Protein AF-A0A355H559-F1 (afdb_monomer_lite)

Sequence (63 aa):
PGMMTGQILAGVSPGEAVRYQIMMIFVIASTAALGATMVVVLAFRALFNSRHQLLLERLRSVT

Radius of gyration: 20.93 Å; chains: 1; bounding box: 37×21×52 Å

pLDDT: mean 92.05, std 7.45, range [55.97, 98.5]

Structure (mmCIF, N/CA/C/O backbone):
data_AF-A0A355H559-F1
#
_entry.id   AF-A0A355H559-F1
#
loop_
_atom_site.group_PDB
_atom_site.id
_atom_site.type_symbol
_atom_site.label_atom_id
_atom_site.label_alt_id
_atom_site.label_comp_id
_atom_site.label_asym_id
_atom_site.label_entity_id
_atom_site.label_seq_id
_atom_site.pdbx_PDB_ins_code
_atom_site.Cartn_x
_atom_site.Cartn_y
_atom_site.Cartn_z
_atom_site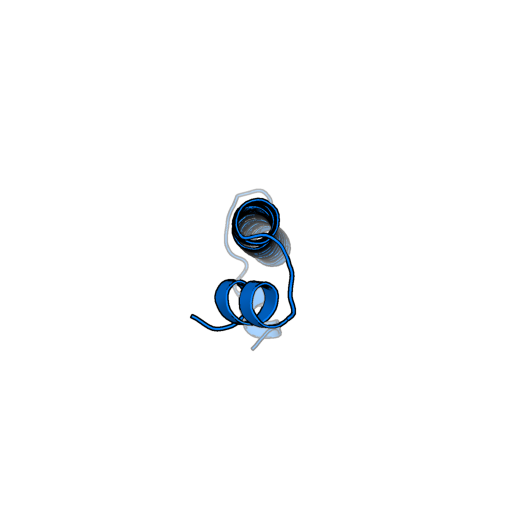.occupancy
_atom_site.B_iso_or_equiv
_atom_site.auth_seq_id
_atom_site.auth_comp_id
_atom_site.auth_asym_id
_atom_site.auth_atom_id
_atom_site.pdbx_PDB_model_num
ATOM 1 N N . PRO A 1 1 ? 17.543 -2.983 -9.671 1.00 55.97 1 PRO A N 1
ATOM 2 C CA . PRO A 1 1 ? 17.324 -2.506 -11.060 1.00 55.97 1 PRO A CA 1
ATOM 3 C C . PRO A 1 1 ? 16.958 -3.687 -11.977 1.00 55.97 1 PRO A C 1
ATOM 5 O O . PRO A 1 1 ? 17.843 -4.365 -12.479 1.00 55.97 1 PRO A O 1
ATOM 8 N N . GLY A 1 2 ? 15.662 -4.012 -12.082 1.00 73.94 2 GLY A N 1
ATOM 9 C CA . GLY A 1 2 ? 15.208 -5.253 -12.737 1.00 73.94 2 GLY A CA 1
ATOM 10 C C . GLY A 1 2 ? 14.188 -5.031 -13.851 1.00 73.94 2 GLY A C 1
ATOM 11 O O . GLY A 1 2 ? 14.377 -5.511 -14.959 1.00 73.94 2 GLY A O 1
ATOM 12 N N . MET A 1 3 ? 13.137 -4.250 -13.585 1.00 85.19 3 MET A N 1
ATOM 13 C CA . MET A 1 3 ? 12.040 -4.063 -14.541 1.00 85.19 3 MET A CA 1
ATOM 14 C C . MET A 1 3 ? 12.410 -3.095 -15.675 1.00 85.19 3 MET A C 1
ATOM 16 O O . MET A 1 3 ? 12.384 -3.484 -16.835 1.00 85.19 3 MET A O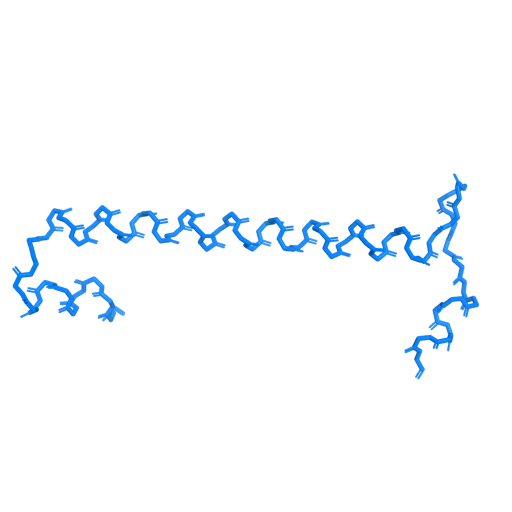 1
ATOM 20 N N . MET A 1 4 ? 12.845 -1.872 -15.350 1.00 85.31 4 MET A N 1
ATOM 21 C CA . MET A 1 4 ? 13.180 -0.855 -16.360 1.00 85.31 4 MET A CA 1
ATOM 22 C C . MET A 1 4 ? 14.381 -1.260 -17.234 1.00 85.31 4 MET A C 1
ATOM 24 O O . MET A 1 4 ? 14.321 -1.173 -18.455 1.00 85.31 4 MET A O 1
ATOM 28 N N . THR A 1 5 ? 15.462 -1.770 -16.627 1.00 85.31 5 THR A N 1
ATOM 29 C CA . THR A 1 5 ? 16.629 -2.284 -17.369 1.00 85.31 5 THR A CA 1
ATOM 30 C C . THR A 1 5 ? 16.271 -3.523 -18.195 1.00 85.31 5 THR A C 1
ATOM 32 O O . THR A 1 5 ? 16.730 -3.641 -19.326 1.00 85.31 5 THR A O 1
ATOM 35 N N . GLY A 1 6 ? 15.410 -4.412 -17.680 1.00 87.25 6 GLY A N 1
ATOM 36 C CA . GLY A 1 6 ? 14.922 -5.581 -18.417 1.00 87.25 6 GLY A CA 1
ATOM 37 C C . GLY A 1 6 ? 14.082 -5.209 -19.641 1.00 87.25 6 GLY A C 1
ATOM 38 O O . GLY A 1 6 ? 14.263 -5.796 -20.702 1.00 87.25 6 GLY A O 1
ATOM 39 N N . GLN A 1 7 ? 13.231 -4.186 -19.532 1.00 90.25 7 GLN A N 1
ATOM 40 C CA . GLN A 1 7 ? 12.469 -3.652 -20.666 1.00 90.25 7 GLN A CA 1
ATOM 41 C C . GLN A 1 7 ? 13.388 -3.068 -21.743 1.00 90.25 7 GLN A C 1
ATOM 43 O O . GLN A 1 7 ? 13.198 -3.351 -22.924 1.00 90.25 7 GLN A O 1
ATOM 48 N N . ILE A 1 8 ? 14.413 -2.308 -21.344 1.00 89.81 8 ILE A N 1
ATOM 49 C CA . ILE A 1 8 ? 15.383 -1.734 -22.286 1.00 89.81 8 ILE A CA 1
ATOM 50 C C . ILE A 1 8 ? 16.155 -2.840 -23.020 1.00 89.81 8 ILE A C 1
ATOM 52 O O . ILE A 1 8 ? 16.274 -2.794 -24.242 1.00 89.81 8 ILE A O 1
ATOM 56 N N . LEU A 1 9 ? 16.630 -3.867 -22.304 1.00 90.25 9 LEU A N 1
ATOM 57 C CA . LEU A 1 9 ? 17.310 -5.020 -22.913 1.00 90.25 9 LEU A CA 1
ATOM 58 C C . LEU A 1 9 ? 16.384 -5.851 -23.816 1.00 90.25 9 LEU A C 1
ATOM 60 O O . LEU A 1 9 ? 16.851 -6.450 -24.779 1.00 90.25 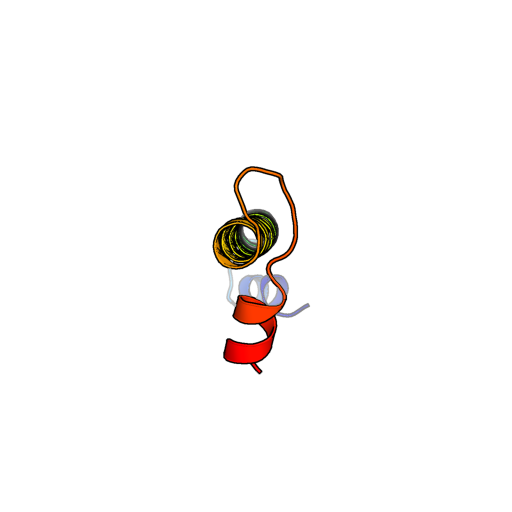9 LEU A O 1
ATOM 64 N N . ALA A 1 10 ? 15.077 -5.850 -23.542 1.00 89.75 10 ALA A N 1
ATOM 65 C CA . ALA A 1 10 ? 14.055 -6.466 -24.387 1.00 89.75 10 ALA A CA 1
ATOM 66 C C . ALA A 1 10 ? 13.682 -5.622 -25.626 1.00 89.75 10 ALA A C 1
ATOM 68 O O . ALA A 1 10 ? 12.791 -6.010 -26.379 1.00 89.75 10 ALA A O 1
ATOM 69 N N . GLY A 1 11 ? 14.345 -4.481 -25.851 1.00 89.81 11 GLY A N 1
ATOM 70 C CA . GLY A 1 11 ? 14.142 -3.625 -27.023 1.00 89.81 11 GLY A CA 1
ATOM 71 C C . GLY A 1 11 ? 13.109 -2.509 -26.840 1.00 89.81 11 GLY A C 1
ATOM 72 O O . GLY A 1 11 ? 12.801 -1.807 -27.803 1.00 89.81 11 GLY A O 1
ATOM 73 N N . VAL A 1 12 ? 12.580 -2.302 -25.628 1.00 91.12 12 VAL A N 1
ATOM 74 C CA . VAL A 1 12 ? 11.733 -1.136 -25.325 1.00 91.12 12 VAL A CA 1
ATOM 75 C C . VAL A 1 12 ? 12.601 0.119 -25.300 1.00 91.12 12 VAL A C 1
ATOM 77 O O . VAL A 1 12 ? 13.688 0.130 -24.720 1.00 91.12 12 VAL A O 1
ATOM 80 N N . SER A 1 13 ? 12.123 1.206 -25.908 1.00 94.19 13 SER A N 1
ATOM 81 C CA . SER A 1 13 ? 12.872 2.461 -25.892 1.00 94.19 13 SER A CA 1
ATOM 82 C C . SER A 1 13 ? 13.041 2.975 -24.448 1.00 94.19 13 SER A C 1
ATOM 84 O O . SER A 1 13 ? 12.112 2.869 -23.639 1.00 94.19 13 SER A O 1
ATOM 86 N N . PRO A 1 14 ? 14.195 3.573 -24.092 1.00 90.00 14 PRO A N 1
ATOM 87 C CA . PRO A 1 14 ? 14.423 4.080 -22.737 1.00 90.00 14 PRO A CA 1
ATOM 88 C C . PRO A 1 14 ? 13.365 5.090 -22.278 1.00 90.00 14 PRO A C 1
ATOM 90 O O . PRO A 1 14 ? 12.982 5.096 -21.111 1.00 90.00 14 PRO A O 1
ATOM 93 N N . GLY A 1 15 ? 12.855 5.913 -23.202 1.00 93.25 15 GLY A N 1
ATOM 94 C CA . GLY A 1 15 ? 11.797 6.879 -22.910 1.00 93.25 15 GLY A CA 1
ATOM 95 C C . GLY A 1 15 ? 10.495 6.212 -22.465 1.00 93.25 15 GLY A C 1
ATOM 96 O O . GLY A 1 15 ? 9.887 6.648 -21.488 1.00 93.25 15 GLY A O 1
ATOM 97 N N . GLU A 1 16 ? 10.095 5.127 -23.129 1.00 92.31 16 GLU A N 1
ATOM 98 C CA . GLU A 1 16 ? 8.896 4.376 -22.753 1.00 92.31 16 GLU A CA 1
ATOM 99 C C . GLU A 1 16 ? 9.094 3.632 -21.429 1.00 92.31 16 GLU A C 1
ATOM 101 O O . GLU A 1 16 ? 8.251 3.732 -20.537 1.00 92.31 16 GLU A O 1
ATOM 106 N N . ALA A 1 17 ? 10.242 2.975 -21.236 1.00 91.94 17 ALA A N 1
ATOM 107 C CA . ALA A 1 17 ? 10.550 2.264 -19.992 1.00 91.94 17 ALA A CA 1
ATOM 108 C C . ALA A 1 17 ? 10.485 3.188 -18.755 1.00 91.94 17 ALA A C 1
ATOM 110 O O . ALA A 1 17 ? 9.936 2.809 -17.718 1.00 91.94 17 ALA A O 1
ATOM 111 N N . VAL A 1 18 ? 10.973 4.430 -18.869 1.00 92.38 18 VAL A N 1
ATOM 112 C CA . VAL A 1 18 ? 10.903 5.427 -17.785 1.00 92.38 18 VAL A CA 1
ATOM 113 C C . VAL A 1 18 ? 9.463 5.869 -17.503 1.00 92.38 18 VAL A C 1
ATOM 115 O O . VAL A 1 18 ? 9.074 5.963 -16.337 1.00 92.38 18 VAL A O 1
ATOM 118 N N . ARG A 1 19 ? 8.642 6.108 -18.535 1.00 93.06 19 ARG A N 1
ATOM 119 C CA . ARG A 1 19 ? 7.229 6.504 -18.361 1.00 93.06 19 ARG A CA 1
ATOM 120 C C . ARG A 1 19 ? 6.428 5.429 -17.632 1.00 93.06 19 ARG A C 1
ATOM 122 O O . ARG A 1 19 ? 5.721 5.739 -16.671 1.00 93.06 19 ARG A O 1
ATOM 129 N N . TYR A 1 20 ? 6.593 4.169 -18.034 1.00 93.50 20 TYR A N 1
ATOM 130 C CA . TYR A 1 20 ? 5.969 3.038 -17.347 1.00 93.50 20 TYR A CA 1
ATOM 131 C C . TYR A 1 20 ? 6.442 2.918 -15.897 1.00 93.50 20 TYR A C 1
ATOM 133 O O . TYR A 1 20 ? 5.625 2.697 -15.002 1.00 93.50 20 TYR A O 1
ATOM 141 N N . GLN A 1 21 ? 7.739 3.113 -15.641 1.00 93.50 21 GLN A N 1
ATOM 142 C CA . GLN A 1 21 ? 8.287 3.060 -14.288 1.00 93.50 21 GLN A CA 1
ATOM 143 C C . GLN A 1 21 ? 7.696 4.151 -13.379 1.00 93.50 21 GLN A C 1
ATOM 145 O O . GLN A 1 21 ? 7.357 3.867 -12.230 1.00 93.50 21 GLN A O 1
ATOM 150 N N . ILE A 1 22 ? 7.530 5.376 -13.885 1.00 94.81 22 ILE A N 1
ATOM 151 C CA . ILE A 1 22 ? 6.895 6.479 -13.146 1.00 94.81 22 ILE A CA 1
ATOM 152 C C . ILE A 1 22 ? 5.434 6.140 -12.828 1.00 94.81 22 ILE A C 1
ATOM 154 O O . ILE A 1 22 ? 5.012 6.268 -11.677 1.00 94.81 22 ILE A O 1
ATOM 158 N N . MET A 1 23 ? 4.676 5.645 -13.812 1.00 96.44 23 MET A N 1
ATOM 159 C CA . MET A 1 23 ? 3.291 5.211 -13.606 1.00 96.44 23 MET A CA 1
ATOM 160 C C . MET A 1 23 ? 3.194 4.130 -12.521 1.00 96.44 23 MET A C 1
ATOM 162 O O . MET A 1 23 ? 2.360 4.230 -11.623 1.00 96.44 23 MET A O 1
ATOM 166 N N . MET A 1 24 ? 4.083 3.134 -12.554 1.00 95.81 24 MET A N 1
ATOM 167 C CA . MET A 1 24 ? 4.128 2.072 -11.546 1.00 95.81 24 MET A CA 1
ATOM 168 C C . MET A 1 24 ? 4.379 2.606 -10.135 1.00 95.81 24 MET A C 1
ATOM 170 O O . MET A 1 24 ? 3.725 2.166 -9.193 1.00 95.81 24 MET A O 1
ATOM 174 N N . ILE A 1 25 ? 5.283 3.576 -9.971 1.00 96.44 25 ILE A N 1
ATOM 175 C CA . ILE A 1 25 ? 5.549 4.174 -8.655 1.00 96.44 25 ILE A CA 1
ATOM 176 C C . ILE A 1 25 ? 4.293 4.875 -8.121 1.00 96.44 25 ILE A C 1
ATOM 178 O O . ILE A 1 25 ? 3.960 4.700 -6.950 1.00 96.44 25 ILE A O 1
ATOM 182 N N . PHE A 1 26 ? 3.547 5.591 -8.969 1.00 97.88 26 PHE A N 1
ATOM 183 C CA . PHE A 1 26 ? 2.270 6.188 -8.567 1.00 97.88 26 PHE A CA 1
ATOM 184 C C . PHE A 1 26 ? 1.218 5.142 -8.196 1.00 97.88 26 PHE A C 1
ATOM 186 O O . PHE A 1 26 ? 0.502 5.326 -7.211 1.00 97.88 26 PHE A O 1
ATOM 193 N N . VAL A 1 27 ? 1.130 4.031 -8.928 1.00 98.12 27 VAL A N 1
ATOM 194 C CA . VAL A 1 27 ? 0.198 2.939 -8.607 1.00 98.12 27 VAL A CA 1
ATOM 195 C C . VAL A 1 27 ? 0.552 2.301 -7.266 1.00 98.12 27 VAL A C 1
ATOM 197 O O . VAL A 1 27 ? -0.326 2.133 -6.422 1.00 98.12 27 VAL A O 1
ATOM 200 N N . ILE A 1 28 ? 1.830 2.000 -7.029 1.00 97.75 28 ILE A N 1
ATOM 201 C CA . ILE A 1 28 ? 2.295 1.421 -5.762 1.00 97.75 28 ILE A CA 1
ATOM 202 C C . ILE A 1 28 ? 2.020 2.389 -4.608 1.00 97.75 28 ILE A C 1
ATOM 204 O O . ILE A 1 28 ? 1.434 1.989 -3.603 1.00 97.75 28 ILE A O 1
ATOM 208 N N . ALA A 1 29 ? 2.387 3.663 -4.761 1.00 98.25 29 ALA A N 1
ATOM 209 C CA . ALA A 1 29 ? 2.185 4.676 -3.730 1.00 98.25 29 ALA A CA 1
ATOM 210 C C . ALA A 1 29 ? 0.697 4.899 -3.419 1.00 98.25 29 ALA A C 1
ATOM 212 O O . ALA A 1 29 ? 0.305 4.903 -2.253 1.00 98.25 29 ALA A O 1
ATOM 213 N N . SER A 1 30 ? -0.143 5.041 -4.447 1.00 98.44 30 SER A N 1
ATOM 214 C CA . SER A 1 30 ? -1.585 5.251 -4.274 1.00 98.44 30 SER A CA 1
ATOM 215 C C . SER A 1 30 ? -2.272 4.028 -3.673 1.00 98.44 30 SER A C 1
ATOM 217 O O . SER A 1 30 ? -3.055 4.175 -2.740 1.00 98.44 30 SER A O 1
ATOM 219 N N . THR A 1 31 ? -1.934 2.821 -4.127 1.00 98.44 31 THR A N 1
ATOM 220 C CA . THR A 1 31 ? -2.495 1.578 -3.579 1.00 98.44 31 THR A CA 1
ATOM 221 C C . THR A 1 31 ? -2.078 1.378 -2.125 1.00 98.44 31 THR A C 1
ATOM 223 O O . THR A 1 31 ? -2.912 1.014 -1.301 1.00 98.44 31 THR A O 1
ATOM 226 N N . ALA A 1 32 ? -0.819 1.662 -1.778 1.00 98.31 32 ALA A N 1
ATOM 227 C CA . ALA A 1 32 ? -0.351 1.590 -0.397 1.00 98.31 32 ALA A CA 1
ATOM 228 C C . ALA A 1 32 ? -1.072 2.607 0.500 1.00 98.31 32 ALA A C 1
ATOM 230 O O . ALA A 1 32 ? -1.545 2.243 1.577 1.00 98.31 32 ALA A O 1
ATOM 231 N N . ALA A 1 33 ? -1.208 3.857 0.046 1.00 98.44 33 ALA A N 1
ATOM 232 C CA . ALA A 1 33 ? -1.911 4.900 0.787 1.00 98.44 33 A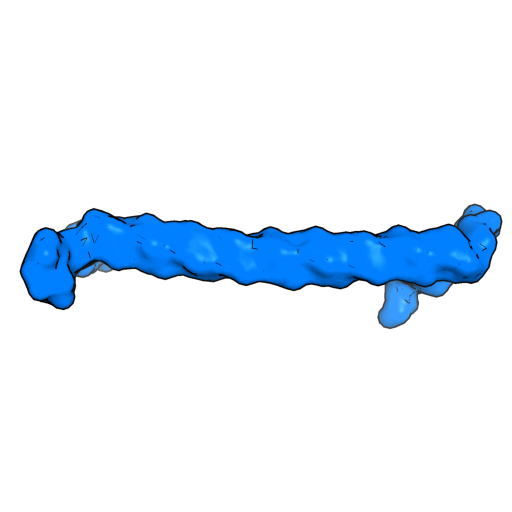LA A CA 1
ATOM 233 C C . ALA A 1 33 ? -3.392 4.547 0.986 1.00 98.44 33 ALA A C 1
ATOM 235 O O . ALA A 1 33 ? -3.873 4.523 2.117 1.00 98.44 33 ALA A O 1
ATOM 236 N N . LEU A 1 34 ? -4.098 4.201 -0.094 1.00 98.50 34 LEU A N 1
ATOM 237 C CA . LEU A 1 34 ? -5.510 3.823 -0.045 1.00 98.50 34 LEU A CA 1
ATOM 238 C C . LEU A 1 34 ? -5.730 2.570 0.801 1.00 98.50 34 LEU A C 1
ATOM 240 O O . LEU A 1 34 ? -6.637 2.555 1.628 1.00 98.50 34 LEU A O 1
ATOM 244 N N . GLY A 1 35 ? -4.889 1.548 0.642 1.00 98.38 35 GLY A N 1
ATOM 245 C CA . GLY A 1 35 ? -4.963 0.317 1.423 1.00 98.38 35 GLY A CA 1
ATOM 246 C C . GLY A 1 35 ? -4.773 0.574 2.916 1.00 98.38 35 GLY A C 1
ATOM 247 O O . GLY A 1 35 ? -5.601 0.150 3.721 1.00 98.38 35 GLY A O 1
ATOM 248 N N . ALA A 1 36 ? -3.739 1.332 3.294 1.00 98.38 36 ALA A N 1
ATOM 249 C CA . ALA A 1 36 ? -3.488 1.684 4.689 1.00 98.38 36 ALA A CA 1
ATOM 250 C C . ALA A 1 36 ? -4.642 2.505 5.284 1.00 98.38 3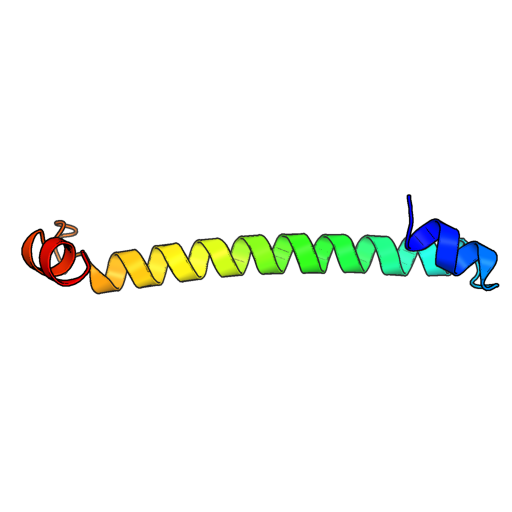6 ALA A C 1
ATOM 252 O O . ALA A 1 36 ? -5.150 2.170 6.355 1.00 98.38 36 ALA A O 1
ATOM 253 N N . THR A 1 37 ? -5.112 3.538 4.577 1.00 98.44 37 THR A N 1
ATOM 254 C CA . THR A 1 37 ? -6.255 4.347 5.023 1.00 98.44 37 THR A CA 1
ATOM 255 C C . THR A 1 37 ? -7.519 3.502 5.159 1.00 98.44 37 THR A C 1
ATOM 257 O O . THR A 1 37 ? -8.222 3.614 6.163 1.00 98.44 37 THR A O 1
ATOM 260 N N . MET A 1 38 ? -7.802 2.628 4.194 1.00 98.50 38 MET A N 1
ATOM 261 C CA . MET A 1 38 ? -8.981 1.765 4.215 1.00 98.50 38 MET A CA 1
ATOM 262 C C . MET A 1 38 ? -8.948 0.809 5.408 1.00 98.50 38 MET A C 1
ATOM 264 O O . MET A 1 38 ? -9.939 0.711 6.129 1.00 98.50 38 MET A O 1
ATOM 268 N N . VAL A 1 39 ? -7.807 0.164 5.668 1.00 98.00 39 VAL A N 1
ATOM 269 C CA . VAL A 1 39 ? -7.634 -0.720 6.831 1.00 98.00 39 VAL A CA 1
ATOM 270 C C . VAL A 1 39 ? -7.829 0.048 8.137 1.00 98.00 39 VAL A C 1
ATOM 272 O O . VAL A 1 39 ? -8.566 -0.417 9.004 1.00 98.00 39 VAL A O 1
ATOM 275 N N . VAL A 1 40 ? -7.239 1.239 8.272 1.00 97.31 40 VAL A N 1
ATOM 276 C CA . VAL A 1 40 ? -7.385 2.067 9.481 1.00 97.31 40 VAL A CA 1
ATOM 277 C C . VAL A 1 40 ? -8.840 2.483 9.701 1.00 97.31 40 VAL A C 1
ATOM 279 O O . VAL A 1 40 ? -9.348 2.359 10.814 1.00 97.31 40 VAL A O 1
ATOM 282 N N . VAL A 1 41 ? -9.539 2.932 8.656 1.00 97.19 41 VAL A N 1
ATOM 283 C CA . VAL A 1 41 ? -10.952 3.336 8.754 1.00 97.19 41 VAL A CA 1
ATOM 284 C C . VAL A 1 41 ? -11.842 2.144 9.102 1.00 97.19 41 VAL A C 1
ATOM 286 O O . VAL A 1 41 ? -12.727 2.268 9.949 1.00 97.19 41 VAL A O 1
ATOM 289 N N . LEU A 1 42 ? -11.617 0.985 8.483 1.00 96.56 42 LEU A N 1
ATOM 290 C CA . LEU A 1 42 ? -12.380 -0.226 8.782 1.00 96.56 42 LEU A CA 1
ATOM 291 C C . LEU A 1 42 ? -12.128 -0.709 10.211 1.00 96.56 42 LEU A C 1
ATOM 293 O O . LEU A 1 42 ? -13.087 -1.000 10.924 1.00 96.56 42 LEU A O 1
ATOM 297 N N . ALA A 1 43 ? -10.870 -0.722 10.656 1.00 95.12 43 ALA A N 1
ATOM 298 C CA . ALA A 1 43 ? -10.519 -1.053 12.032 1.00 95.12 43 ALA A CA 1
ATOM 299 C C . ALA A 1 43 ? -11.177 -0.077 13.017 1.00 95.12 43 ALA A C 1
ATOM 301 O O . ALA A 1 43 ? -11.799 -0.507 13.987 1.00 95.12 43 ALA A O 1
ATOM 302 N N . PHE A 1 44 ? -11.133 1.227 12.736 1.00 95.00 44 PHE A N 1
ATOM 303 C CA . PHE A 1 44 ? -11.788 2.231 13.569 1.00 95.00 44 PHE A CA 1
ATOM 304 C C . PHE A 1 44 ? -13.299 1.976 13.678 1.00 95.00 44 PHE A C 1
ATOM 306 O O . PHE A 1 44 ? -13.844 1.916 14.776 1.00 95.00 44 PHE A O 1
ATOM 313 N N . ARG A 1 45 ? -13.976 1.730 12.551 1.00 93.69 45 ARG A N 1
ATOM 314 C CA . ARG A 1 45 ? -15.417 1.427 12.537 1.00 93.69 45 ARG A CA 1
ATOM 315 C C . ARG A 1 45 ? -15.775 0.113 13.233 1.00 93.69 45 ARG A C 1
ATOM 317 O O . ARG A 1 45 ? -16.882 0.003 13.750 1.00 93.69 45 ARG A O 1
ATOM 324 N N . ALA A 1 46 ? -14.884 -0.875 13.220 1.00 93.75 46 ALA A N 1
ATOM 325 C CA . ALA A 1 46 ? -15.118 -2.174 13.846 1.00 93.75 46 ALA A CA 1
ATOM 326 C C . ALA A 1 46 ? -14.883 -2.156 15.366 1.00 93.75 46 ALA A C 1
ATOM 328 O O . ALA A 1 46 ? -15.573 -2.858 16.107 1.00 93.75 46 ALA A O 1
ATOM 329 N N . LEU A 1 47 ? -13.907 -1.370 15.830 1.00 94.94 47 LEU A N 1
ATOM 330 C CA . LEU A 1 47 ? -13.435 -1.393 17.216 1.00 94.94 47 LEU A CA 1
ATOM 331 C C . LEU A 1 47 ? -13.907 -0.210 18.071 1.00 94.94 47 LEU A C 1
ATOM 333 O O . LEU A 1 47 ? -13.797 -0.300 19.293 1.00 94.94 47 LEU A O 1
ATOM 337 N N . PHE A 1 48 ? -14.423 0.876 17.488 1.00 95.62 48 PHE A N 1
ATOM 338 C CA . PHE A 1 48 ? -14.813 2.080 18.230 1.00 95.62 48 PHE A CA 1
ATOM 339 C C . PHE A 1 48 ? -16.323 2.342 18.192 1.00 95.62 48 PHE A C 1
ATOM 341 O O . PHE A 1 48 ? -17.009 2.028 17.221 1.00 95.62 48 PHE A O 1
ATOM 348 N N . ASN A 1 49 ? -16.853 2.940 19.264 1.00 92.69 49 ASN A N 1
ATOM 349 C CA . ASN A 1 49 ? -18.244 3.402 19.322 1.00 92.69 49 ASN A CA 1
ATOM 350 C C . ASN A 1 49 ? -18.375 4.849 18.810 1.00 92.69 49 ASN A C 1
ATOM 352 O O . ASN A 1 49 ? -17.383 5.542 18.597 1.00 92.69 49 ASN A O 1
ATOM 356 N N . SER A 1 50 ? -19.608 5.354 18.689 1.00 91.94 50 SER A N 1
ATOM 357 C CA . SER A 1 50 ? -19.894 6.733 18.247 1.00 91.94 50 SER A CA 1
ATOM 358 C C . SER A 1 50 ? -19.258 7.825 19.123 1.00 91.94 50 SER A C 1
ATOM 360 O O . SER A 1 50 ? -19.126 8.966 18.689 1.00 91.94 50 SER A O 1
ATOM 362 N N . ARG A 1 51 ? -18.842 7.491 20.353 1.00 94.25 51 ARG A N 1
ATOM 363 C CA . ARG A 1 51 ? -18.116 8.387 21.270 1.00 94.25 51 ARG A CA 1
ATOM 364 C C . ARG A 1 51 ? -16.594 8.277 21.125 1.00 94.25 51 ARG A C 1
ATOM 366 O O . ARG A 1 51 ? -15.878 8.783 21.980 1.00 94.25 51 ARG A O 1
ATOM 373 N N . HIS A 1 52 ? -16.106 7.626 20.067 1.00 90.62 52 HIS A N 1
ATOM 374 C CA . HIS A 1 52 ? -14.683 7.404 19.793 1.00 90.62 52 HIS A CA 1
ATOM 375 C C . HIS A 1 52 ? -13.964 6.641 20.923 1.00 90.62 52 HIS A C 1
ATOM 377 O O . HIS A 1 52 ? -12.761 6.79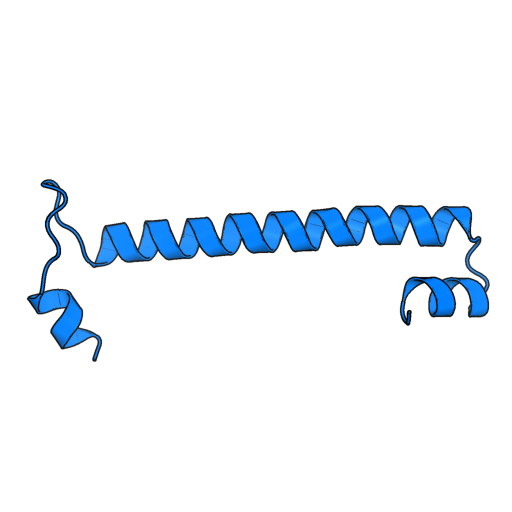1 21.118 1.00 90.62 52 HIS A O 1
ATOM 383 N N . GLN A 1 53 ? -14.688 5.798 21.668 1.00 93.88 53 GLN A N 1
ATOM 384 C CA . GLN A 1 53 ? -14.108 4.933 22.697 1.00 93.88 53 GLN A CA 1
ATOM 385 C C . GLN A 1 53 ? -13.851 3.546 22.112 1.00 93.88 53 GLN A C 1
ATOM 387 O O . GLN A 1 53 ? -14.708 3.003 21.413 1.00 93.88 53 GLN A O 1
ATOM 392 N N . LEU A 1 54 ? -12.697 2.969 22.440 1.00 94.00 54 LEU A N 1
ATOM 393 C CA . LEU A 1 54 ? -12.329 1.609 22.058 1.00 94.00 54 LEU A CA 1
ATOM 394 C C . LEU A 1 54 ? -13.186 0.581 22.820 1.00 94.00 54 LEU A C 1
ATOM 396 O O . LEU A 1 54 ? -13.216 0.588 24.052 1.00 94.00 54 LEU A O 1
ATOM 400 N N . LEU A 1 55 ? -13.851 -0.334 22.109 1.00 93.75 55 LEU A N 1
ATOM 401 C CA . LEU A 1 55 ? -14.591 -1.447 22.709 1.00 93.75 55 LEU A CA 1
ATOM 402 C C . LEU A 1 55 ? -13.650 -2.630 22.966 1.00 93.75 55 LEU A C 1
ATOM 404 O O . LEU A 1 55 ? -13.405 -3.454 22.084 1.00 93.75 55 LEU A O 1
ATOM 408 N N . LEU A 1 56 ? -13.176 -2.759 24.207 1.00 91.88 56 LEU A N 1
ATOM 409 C CA . LEU A 1 56 ? -12.309 -3.868 24.634 1.00 91.88 56 LEU A CA 1
ATOM 410 C C . LEU A 1 56 ? -12.941 -5.254 24.422 1.00 91.88 56 LEU A C 1
ATOM 412 O O . LEU A 1 56 ? -12.227 -6.223 24.186 1.00 91.88 56 LEU A O 1
ATOM 416 N N . GLU A 1 57 ? -14.269 -5.353 24.477 1.00 91.56 57 GLU A N 1
ATOM 417 C CA . GLU A 1 57 ? -15.001 -6.592 24.194 1.00 91.56 57 GLU A CA 1
ATOM 418 C C . GLU A 1 57 ? -14.794 -7.064 22.747 1.00 91.56 57 GLU A C 1
ATOM 420 O O . GLU A 1 57 ? -14.492 -8.234 22.514 1.00 91.56 57 GLU A O 1
ATOM 425 N N . ARG A 1 58 ? -14.867 -6.142 21.775 1.00 88.31 58 ARG A N 1
ATOM 426 C CA . ARG A 1 58 ? -14.626 -6.448 20.356 1.00 88.31 58 ARG A CA 1
ATOM 427 C C . ARG A 1 58 ? -13.178 -6.860 20.122 1.00 88.31 58 ARG A C 1
ATOM 429 O O . ARG A 1 58 ? -12.936 -7.803 19.380 1.00 88.31 58 ARG A O 1
ATOM 436 N N . LEU A 1 59 ? -12.233 -6.220 20.808 1.00 90.88 59 LEU A N 1
ATOM 437 C CA . LEU A 1 59 ? -10.817 -6.577 20.733 1.00 90.88 59 LEU A CA 1
ATOM 438 C C . LEU A 1 59 ? -10.545 -8.000 21.253 1.00 90.88 59 LEU A C 1
ATOM 440 O O . LEU A 1 59 ? -9.859 -8.765 20.581 1.00 90.88 59 LEU A O 1
ATOM 444 N N . ARG A 1 60 ? -11.128 -8.382 22.401 1.00 89.00 60 ARG A N 1
ATOM 445 C CA . ARG A 1 60 ? -10.994 -9.745 22.953 1.00 89.00 60 ARG A CA 1
ATOM 446 C C . ARG A 1 60 ? -11.629 -10.815 22.072 1.00 89.00 60 ARG A C 1
ATOM 448 O O . ARG A 1 60 ? -11.147 -11.930 22.081 1.00 89.00 60 ARG A O 1
ATOM 455 N N . SER A 1 61 ? -12.693 -10.497 21.334 1.00 85.50 61 SER A N 1
ATOM 456 C CA . SER A 1 61 ? -13.317 -11.466 20.418 1.00 85.50 61 SER A CA 1
ATOM 457 C C . SER A 1 61 ? -12.498 -11.748 19.154 1.00 85.50 61 SER A C 1
ATOM 459 O O . SER A 1 61 ? -12.753 -12.734 18.472 1.00 85.50 61 SER A O 1
ATOM 461 N N . VAL A 1 62 ? -11.553 -10.863 18.817 1.00 77.56 62 VAL A N 1
ATOM 462 C CA . VAL A 1 62 ? -10.709 -10.971 17.616 1.00 77.56 62 VAL A CA 1
ATOM 463 C C . VAL A 1 62 ? -9.405 -11.734 17.895 1.00 77.56 62 VAL A C 1
ATOM 465 O O . VAL A 1 62 ? -8.780 -12.202 16.947 1.00 77.56 62 VAL A O 1
ATOM 468 N N . THR A 1 63 ? -8.990 -11.846 19.162 1.00 66.56 63 THR A N 1
ATOM 469 C CA . THR A 1 63 ? -7.749 -12.528 19.586 1.00 66.56 63 THR A CA 1
ATOM 470 C C . THR A 1 63 ? -8.071 -13.910 20.128 1.00 66.56 63 THR A C 1
ATOM 472 O O . THR A 1 63 ? -7.317 -14.851 19.807 1.00 66.56 63 THR A O 1
#

Foldseek 3Di:
DDQLVVCVVVVHDNVVSVVVVVVVVVVVVVCVVCVVVVVVVVCQVQQADPVSDGDVVSVVVVD

Secondary structure (DSSP, 8-state):
--HHHHHHHTT--HHHHHHHHHHHHHHHHHHHHHHHHHHHHHHHHHHB-TTS-B-HHHHHHH-